Protein AF-A0A2P8MCU2-F1 (afdb_monomer_lite)

Radius of gyration: 13.15 Å; chains: 1; bounding box: 36×29×33 Å

pLDDT: mean 91.23, std 9.95, range [43.28, 98.19]

Secondary structure (DSSP, 8-state):
-HHHHHHHHHHHHHHHHHT-B-TTS-B-SSTTS-GGGSHHHHHHHHHHHTT--GGG--B--B-TTSSB-PPPHHHHHHTTT-B----

Structure (mmCIF, N/CA/C/O backbone):
data_AF-A0A2P8MCU2-F1
#
_entry.id   AF-A0A2P8MCU2-F1
#
loop_
_atom_site.group_PDB
_atom_site.id
_atom_site.type_symbol
_atom_site.label_atom_id
_atom_site.label_alt_id
_atom_site.label_comp_id
_atom_site.label_asym_id
_atom_site.label_entity_id
_atom_site.label_seq_id
_atom_site.pdbx_PDB_ins_code
_atom_site.Cartn_x
_atom_site.Cartn_y
_atom_site.Cartn_z
_atom_site.occupancy
_atom_site.B_iso_or_equiv
_atom_site.auth_seq_id
_atom_site.auth_comp_id
_atom_site.auth_asym_id
_atom_site.auth_atom_id
_atom_site.pdbx_PDB_model_num
ATOM 1 N N . MET A 1 1 ? 0.344 4.206 -12.196 1.00 85.19 1 MET A N 1
ATOM 2 C CA . MET A 1 1 ? -0.028 5.013 -11.006 1.00 85.19 1 MET A CA 1
ATOM 3 C C . MET A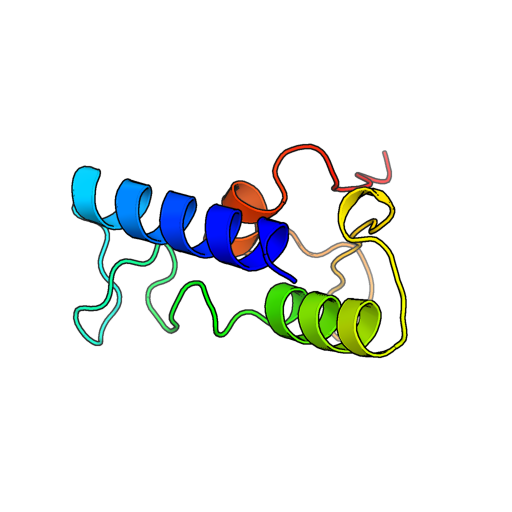 1 1 ? -1.436 4.718 -10.487 1.00 85.19 1 MET A C 1
ATOM 5 O O . MET A 1 1 ? -1.585 4.542 -9.287 1.00 85.19 1 MET A O 1
ATOM 9 N N . ALA A 1 2 ? -2.464 4.643 -11.346 1.00 91.31 2 ALA A N 1
ATOM 10 C CA . ALA A 1 2 ? -3.845 4.377 -10.913 1.00 91.31 2 ALA A CA 1
ATOM 11 C C . ALA A 1 2 ? -4.007 3.063 -10.121 1.00 91.31 2 ALA A C 1
ATOM 13 O O . ALA A 1 2 ? -4.645 3.067 -9.077 1.00 91.31 2 ALA A O 1
ATOM 14 N N . LYS A 1 3 ? -3.369 1.973 -10.571 1.00 93.31 3 LYS A N 1
ATOM 15 C CA . LYS A 1 3 ? -3.457 0.663 -9.906 1.00 93.31 3 LYS A CA 1
ATOM 16 C C . LYS A 1 3 ? -2.830 0.651 -8.503 1.00 93.31 3 LYS A C 1
ATOM 18 O O . LYS A 1 3 ? -3.512 0.284 -7.560 1.00 93.31 3 LYS A O 1
ATOM 23 N N . LEU A 1 4 ? -1.616 1.192 -8.344 1.00 94.38 4 LEU A N 1
ATOM 24 C CA . LEU A 1 4 ? -0.995 1.384 -7.023 1.00 94.38 4 LEU A CA 1
ATOM 25 C C . LEU A 1 4 ? -1.897 2.189 -6.069 1.00 94.38 4 LEU A C 1
ATOM 27 O O . LEU A 1 4 ? -2.039 1.832 -4.907 1.00 94.38 4 LEU A O 1
ATOM 31 N N . ARG A 1 5 ? -2.530 3.269 -6.552 1.00 95.19 5 ARG A N 1
ATOM 32 C CA . ARG A 1 5 ? -3.485 4.036 -5.733 1.00 95.19 5 ARG A CA 1
ATOM 33 C C . ARG A 1 5 ? -4.688 3.187 -5.325 1.00 95.19 5 ARG A C 1
ATOM 35 O O . ARG A 1 5 ? -5.069 3.229 -4.166 1.00 95.19 5 ARG A O 1
ATOM 42 N N . ALA A 1 6 ? -5.255 2.412 -6.248 1.00 95.94 6 ALA A N 1
ATOM 43 C CA . ALA A 1 6 ? -6.373 1.525 -5.943 1.00 95.94 6 ALA A CA 1
ATOM 44 C C . ALA A 1 6 ? -6.006 0.471 -4.884 1.00 95.94 6 ALA A C 1
ATOM 46 O O . ALA A 1 6 ? -6.809 0.217 -3.992 1.00 95.94 6 ALA A O 1
ATOM 47 N N . ASP A 1 7 ? -4.794 -0.091 -4.934 1.00 95.69 7 ASP A N 1
ATOM 48 C CA . ASP A 1 7 ? -4.324 -1.034 -3.912 1.00 95.69 7 ASP A CA 1
ATOM 49 C C . ASP A 1 7 ? -4.115 -0.373 -2.546 1.00 95.69 7 ASP A C 1
ATOM 51 O O . ASP A 1 7 ? -4.530 -0.937 -1.537 1.00 95.69 7 ASP A O 1
ATOM 55 N N . ILE A 1 8 ? -3.558 0.841 -2.498 1.00 96.75 8 ILE A N 1
ATOM 56 C CA . ILE A 1 8 ? -3.433 1.611 -1.249 1.00 96.75 8 ILE A CA 1
ATOM 57 C C . ILE A 1 8 ? -4.810 1.853 -0.625 1.00 96.75 8 ILE A C 1
ATOM 59 O O . ILE A 1 8 ? -5.004 1.593 0.560 1.00 96.75 8 ILE A O 1
ATOM 63 N N . GLU A 1 9 ? -5.780 2.320 -1.414 1.00 97.62 9 GLU A N 1
ATOM 64 C CA . GLU A 1 9 ? -7.132 2.595 -0.916 1.00 97.62 9 GLU A CA 1
ATOM 65 C C . GLU A 1 9 ? -7.866 1.310 -0.507 1.00 97.62 9 GLU A C 1
ATOM 67 O O . GLU A 1 9 ? -8.576 1.299 0.497 1.00 97.62 9 GLU A O 1
ATOM 72 N N . ARG A 1 10 ? -7.642 0.195 -1.218 1.00 97.31 10 ARG A N 1
ATOM 73 C CA . ARG A 1 10 ? -8.141 -1.133 -0.825 1.00 97.31 10 ARG A CA 1
ATOM 74 C C . ARG A 1 10 ? -7.623 -1.534 0.556 1.00 97.31 10 ARG A C 1
ATOM 76 O O . ARG A 1 10 ? -8.405 -2.022 1.366 1.00 97.31 10 ARG A O 1
ATOM 83 N N . VAL A 1 11 ? -6.334 -1.333 0.826 1.00 97.44 11 VAL A N 1
ATOM 84 C CA . VAL A 1 11 ? -5.724 -1.681 2.120 1.00 97.44 11 VAL A CA 1
ATOM 85 C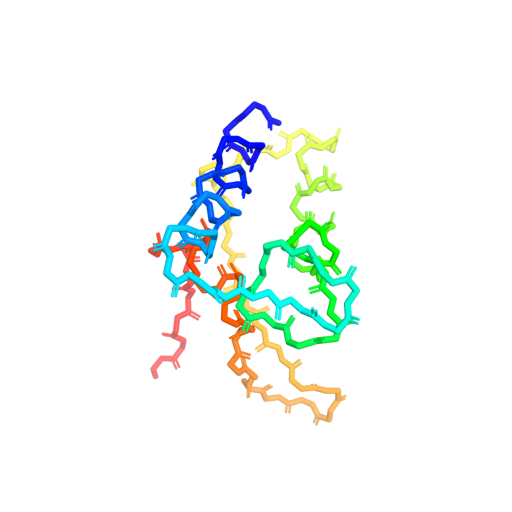 C . VAL A 1 11 ? -6.191 -0.742 3.229 1.00 97.44 11 VAL A C 1
ATOM 87 O O . VAL A 1 11 ? -6.554 -1.228 4.294 1.00 97.44 11 VAL A O 1
ATOM 90 N N . LYS A 1 12 ? -6.275 0.571 2.979 1.00 98.06 12 LYS A N 1
ATOM 91 C CA . LYS A 1 12 ? -6.858 1.529 3.938 1.00 98.06 12 LYS A CA 1
ATOM 92 C C . LYS A 1 12 ? -8.297 1.158 4.297 1.00 98.06 12 LYS A C 1
ATOM 94 O O . LYS A 1 12 ? -8.661 1.163 5.468 1.00 98.06 12 LYS A O 1
ATOM 99 N N . LYS A 1 13 ? -9.108 0.797 3.297 1.00 98.19 13 LYS A N 1
ATOM 100 C CA . LYS A 1 13 ? -10.481 0.341 3.517 1.00 98.19 13 LYS A CA 1
ATOM 101 C C . LYS A 1 13 ? -10.529 -0.946 4.342 1.00 98.19 13 LYS A C 1
ATOM 103 O O . LYS A 1 13 ? -11.329 -1.016 5.263 1.00 98.19 13 LYS A O 1
ATOM 108 N N . ALA A 1 14 ? -9.678 -1.925 4.034 1.00 97.94 14 ALA A N 1
ATOM 109 C CA . ALA A 1 14 ? -9.601 -3.164 4.806 1.00 97.94 14 ALA A CA 1
ATOM 110 C C . ALA A 1 14 ? -9.235 -2.895 6.274 1.00 97.94 14 ALA A C 1
ATOM 112 O O . ALA A 1 14 ? -9.917 -3.390 7.160 1.00 97.94 14 ALA A O 1
ATOM 113 N N . ALA A 1 15 ? -8.239 -2.040 6.527 1.00 97.88 15 ALA A N 1
ATOM 114 C CA . ALA A 1 15 ? -7.867 -1.647 7.885 1.00 97.88 15 ALA A CA 1
ATOM 115 C C . ALA A 1 15 ? -9.044 -0.990 8.627 1.00 97.88 15 ALA A C 1
ATOM 117 O O . ALA A 1 15 ? -9.372 -1.384 9.740 1.00 97.88 15 ALA A O 1
ATOM 118 N N . ALA A 1 16 ? -9.748 -0.054 7.982 1.00 97.88 16 ALA A N 1
ATOM 119 C CA . ALA A 1 16 ? -10.919 0.592 8.572 1.00 97.88 16 ALA A CA 1
ATOM 120 C C . ALA A 1 16 ? -12.066 -0.394 8.864 1.00 97.88 16 ALA A C 1
ATOM 122 O O . ALA A 1 16 ? -12.687 -0.309 9.922 1.00 97.88 16 ALA A O 1
ATOM 123 N N . ASP A 1 17 ? -12.342 -1.323 7.941 1.00 98.12 17 ASP A N 1
ATOM 124 C CA . ASP A 1 17 ? -13.386 -2.344 8.092 1.00 98.12 17 ASP A CA 1
ATOM 125 C C . ASP A 1 17 ? -13.033 -3.349 9.220 1.00 98.12 17 ASP A C 1
ATOM 127 O O . ASP A 1 17 ? -13.934 -3.874 9.875 1.00 98.12 17 ASP A O 1
ATOM 131 N N . GLU A 1 18 ? -11.740 -3.582 9.483 1.00 97.81 18 GLU A N 1
ATOM 132 C CA . GLU A 1 18 ? -11.222 -4.429 10.574 1.00 97.81 18 GLU A CA 1
ATOM 133 C C . GLU A 1 18 ? -11.045 -3.677 11.910 1.00 97.81 18 GLU A C 1
ATOM 135 O O . GLU A 1 18 ? -10.814 -4.299 12.945 1.00 97.81 18 GLU A O 1
ATOM 140 N N . GLY A 1 19 ? -11.210 -2.351 11.923 1.00 97.38 19 GLY A N 1
ATOM 141 C CA . GLY A 1 19 ? -11.003 -1.526 13.116 1.00 97.38 19 GLY A CA 1
ATOM 142 C C . GLY A 1 19 ? -9.530 -1.248 13.443 1.00 97.38 19 GLY A C 1
ATOM 143 O O . GLY A 1 19 ? -9.226 -0.844 14.564 1.00 97.38 19 GLY A O 1
ATOM 144 N N . GLU A 1 20 ? -8.632 -1.441 12.477 1.00 97.88 20 GLU A N 1
ATOM 145 C CA . GLU A 1 20 ? -7.191 -1.221 12.596 1.00 97.88 20 GLU A CA 1
ATOM 146 C C . GLU A 1 20 ? -6.828 0.229 12.244 1.00 97.88 20 GLU A C 1
ATOM 148 O O . GLU A 1 20 ? -6.959 0.687 11.101 1.00 97.88 20 GLU A O 1
ATOM 153 N N . PHE A 1 21 ? -6.353 0.963 13.250 1.00 97.75 21 PHE A N 1
ATOM 154 C CA . PHE A 1 21 ? -5.928 2.354 13.129 1.00 97.75 21 PHE A CA 1
ATOM 155 C C . PHE A 1 21 ? -4.564 2.546 13.784 1.00 97.75 21 PHE A C 1
ATOM 157 O O . PHE A 1 21 ? -4.272 1.995 14.847 1.00 97.75 21 PHE A O 1
ATOM 164 N N . ASN A 1 22 ? -3.732 3.384 13.176 1.00 97.06 22 ASN A N 1
ATOM 165 C CA . ASN A 1 22 ? -2.445 3.737 13.760 1.00 97.06 22 ASN A CA 1
ATOM 166 C C 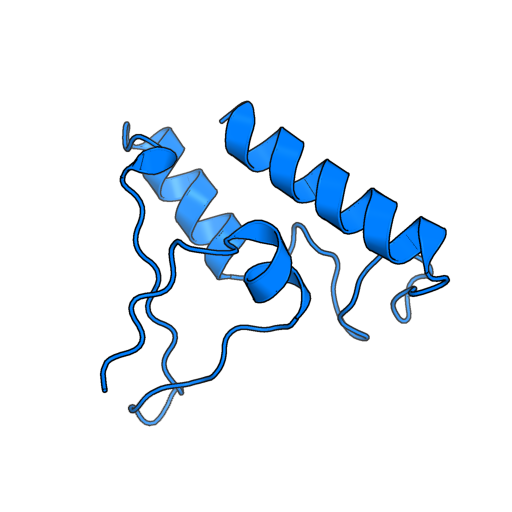. ASN A 1 22 ? -2.583 4.745 14.915 1.00 97.06 22 ASN A C 1
ATOM 168 O O . ASN A 1 22 ? -3.664 5.256 15.209 1.00 97.06 22 ASN A O 1
ATOM 172 N N . GLN A 1 23 ? -1.457 5.102 15.541 1.00 97.06 23 GLN A N 1
ATOM 173 C CA . GLN A 1 23 ? -1.411 6.070 16.647 1.00 97.06 23 GLN A CA 1
ATOM 174 C C . GLN A 1 23 ? -1.933 7.479 16.301 1.00 97.06 23 GLN A C 1
ATOM 176 O O . GLN A 1 23 ? -2.119 8.299 17.198 1.00 97.06 23 GLN A O 1
ATOM 181 N N . TYR A 1 24 ? -2.138 7.776 15.016 1.00 95.56 24 TYR A N 1
ATOM 182 C CA . TYR A 1 24 ? -2.664 9.047 14.521 1.00 95.56 24 TYR A CA 1
ATOM 183 C C . TYR A 1 24 ? -4.155 8.973 14.156 1.00 95.56 24 TYR A C 1
ATOM 185 O O . TYR A 1 24 ? -4.716 9.980 13.733 1.00 95.56 24 TYR A O 1
ATOM 193 N N . GLY A 1 25 ? -4.804 7.816 14.337 1.00 96.31 25 GLY A N 1
ATOM 194 C CA . GLY A 1 25 ? -6.214 7.607 13.998 1.00 96.31 25 GLY A CA 1
ATOM 195 C C . GLY A 1 25 ? -6.472 7.361 12.509 1.00 96.31 25 GLY A C 1
ATOM 196 O O . GLY A 1 25 ? -7.616 7.443 12.072 1.00 96.31 25 GLY A O 1
ATOM 197 N N . GLU A 1 26 ? -5.434 7.056 11.729 1.00 97.44 26 GLU A N 1
ATOM 198 C CA . GLU A 1 26 ? -5.550 6.757 10.300 1.00 97.44 26 GLU A CA 1
ATOM 199 C C . GLU A 1 26 ? -5.641 5.237 10.069 1.00 97.44 26 GLU A C 1
ATOM 201 O O . GLU A 1 26 ? -4.894 4.491 10.714 1.00 97.44 26 GLU A O 1
ATOM 206 N N . PRO A 1 27 ? -6.496 4.756 9.141 1.00 98.00 27 PRO A N 1
ATOM 207 C CA . PRO A 1 27 ? -6.586 3.336 8.808 1.00 98.00 27 PRO A CA 1
ATOM 208 C C . PRO A 1 27 ? -5.242 2.772 8.345 1.00 98.00 27 PRO A C 1
ATOM 210 O O . PRO A 1 27 ? -4.670 3.221 7.342 1.00 98.00 27 PRO A O 1
ATOM 213 N N . SER A 1 28 ? -4.721 1.798 9.084 1.00 97.50 28 SER A N 1
ATOM 214 C CA . SER A 1 28 ? -3.400 1.217 8.851 1.00 97.50 28 SER A CA 1
ATOM 215 C C . SER A 1 28 ? -3.232 -0.054 9.673 1.00 97.50 28 SER A C 1
ATOM 217 O O . SER A 1 28 ? -3.628 -0.084 10.832 1.00 97.50 28 SER A O 1
ATOM 219 N N . PHE A 1 29 ? -2.559 -1.053 9.106 1.00 97.38 29 PHE A N 1
ATOM 220 C CA . PHE A 1 29 ? -2.113 -2.243 9.837 1.00 97.38 29 PHE A CA 1
ATOM 221 C C . PHE A 1 29 ? -0.776 -2.025 10.564 1.00 97.38 29 PHE A C 1
ATOM 223 O O . PHE A 1 29 ? -0.250 -2.934 11.190 1.00 97.38 29 PHE A O 1
ATOM 230 N N . GLU A 1 30 ? -0.206 -0.820 10.481 1.00 97.00 30 GLU A N 1
ATOM 231 C CA . GLU A 1 30 ? 1.035 -0.456 11.160 1.00 97.00 30 GLU A CA 1
ATOM 232 C C . GLU A 1 30 ? 0.786 0.653 12.175 1.00 97.00 30 GLU A C 1
ATOM 234 O O . GLU A 1 30 ? 0.273 1.719 11.834 1.00 97.00 30 GLU A O 1
ATOM 239 N N . TYR A 1 31 ? 1.231 0.450 13.418 1.00 96.38 31 TYR A N 1
ATOM 240 C CA . TYR A 1 31 ? 0.964 1.381 14.521 1.00 96.38 31 TYR A CA 1
ATOM 241 C C . TYR A 1 31 ? 1.586 2.773 14.318 1.00 96.38 31 TYR A C 1
ATOM 243 O O . TYR A 1 31 ? 1.060 3.772 14.809 1.00 96.38 31 TYR A O 1
ATOM 251 N N . ARG A 1 32 ? 2.730 2.860 13.624 1.00 96.50 32 ARG A N 1
ATOM 252 C CA . ARG A 1 32 ? 3.551 4.084 13.575 1.00 96.50 32 ARG A CA 1
ATOM 253 C C . ARG A 1 32 ? 3.426 4.901 12.291 1.00 96.50 32 ARG A C 1
ATOM 255 O O . ARG A 1 32 ? 3.914 6.029 12.276 1.00 96.50 32 ARG A O 1
ATOM 262 N N . TRP A 1 33 ? 2.831 4.375 11.223 1.00 95.88 33 TRP A N 1
ATOM 263 C CA . TRP A 1 33 ? 2.739 5.081 9.940 1.00 95.88 33 TRP A CA 1
ATOM 264 C C . TRP A 1 33 ? 1.483 4.69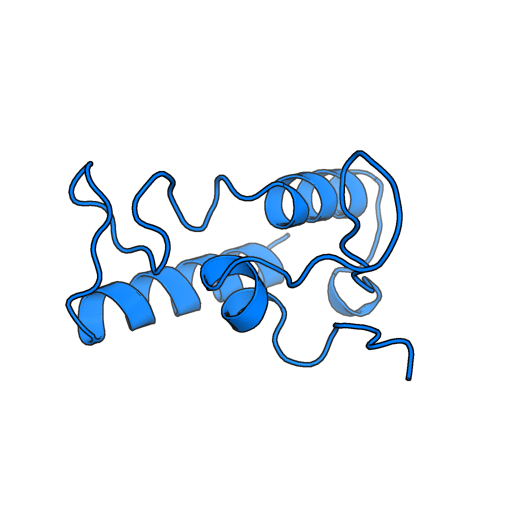8 9.157 1.00 95.88 33 TRP A C 1
ATOM 266 O O . TRP A 1 33 ? 0.770 3.761 9.505 1.00 95.88 33 TRP A O 1
ATOM 276 N N . ASN A 1 34 ? 1.187 5.470 8.113 1.00 96.75 34 ASN A N 1
ATOM 277 C CA . ASN A 1 34 ? 0.062 5.239 7.211 1.00 96.75 34 ASN A CA 1
ATOM 278 C C . ASN A 1 34 ? 0.442 4.238 6.117 1.00 96.75 34 ASN A C 1
ATOM 280 O O . ASN A 1 34 ? 1.611 4.145 5.738 1.00 96.75 34 ASN A O 1
ATOM 284 N N . VAL A 1 35 ? -0.558 3.582 5.524 1.00 96.06 35 VAL A N 1
ATOM 285 C CA . VAL A 1 35 ? -0.375 2.669 4.380 1.00 96.06 35 VAL A CA 1
ATOM 286 C C . VAL A 1 35 ? 0.477 3.296 3.273 1.00 96.06 35 VAL A C 1
ATOM 288 O O . VAL A 1 35 ? 1.384 2.662 2.749 1.00 96.06 35 VAL A O 1
ATOM 291 N N . ASP A 1 36 ? 0.236 4.562 2.934 1.00 94.94 36 ASP A N 1
ATOM 292 C CA . ASP A 1 36 ? 0.929 5.268 1.853 1.00 94.94 36 ASP A CA 1
ATOM 293 C C . ASP A 1 36 ? 2.327 5.793 2.207 1.00 94.94 36 ASP A C 1
ATOM 295 O O . ASP A 1 36 ? 3.020 6.284 1.311 1.00 94.94 36 ASP A O 1
ATOM 299 N N . ASN A 1 37 ? 2.747 5.672 3.468 1.00 95.19 37 ASN A N 1
ATOM 300 C CA . ASN A 1 37 ? 4.048 6.128 3.950 1.00 95.19 37 ASN A CA 1
ATOM 301 C C . ASN A 1 37 ? 5.076 4.993 4.113 1.00 95.19 37 ASN A C 1
ATOM 303 O O . ASN A 1 37 ? 6.109 5.177 4.753 1.00 95.19 37 ASN A O 1
ATOM 307 N N . CYS A 1 38 ? 4.817 3.816 3.543 1.00 94.00 38 CYS A N 1
ATOM 308 C CA . CYS A 1 38 ? 5.784 2.719 3.549 1.00 94.00 38 CYS A CA 1
ATOM 309 C C . CYS A 1 38 ? 6.879 2.932 2.487 1.00 94.00 38 CYS A C 1
ATOM 311 O O . CYS A 1 38 ? 6.625 3.502 1.419 1.00 94.00 38 CYS A O 1
ATOM 313 N N . ALA A 1 39 ? 8.096 2.446 2.747 1.00 92.06 39 ALA A N 1
ATOM 314 C CA . ALA A 1 39 ? 9.238 2.624 1.847 1.00 92.06 39 ALA A CA 1
ATOM 315 C C . ALA A 1 39 ? 8.986 2.007 0.460 1.00 92.06 39 ALA A C 1
ATOM 317 O O . ALA A 1 39 ? 9.261 2.626 -0.566 1.00 92.06 39 ALA A O 1
ATOM 318 N N . GLU A 1 40 ? 8.377 0.826 0.412 1.00 92.88 40 GLU A N 1
ATOM 319 C CA . GLU A 1 40 ? 8.059 0.098 -0.816 1.00 92.88 40 GLU A CA 1
ATOM 320 C C . GLU A 1 40 ? 7.023 0.848 -1.660 1.00 92.88 40 GLU A C 1
ATOM 322 O O . GLU A 1 40 ? 7.107 0.857 -2.889 1.00 92.88 40 GLU A O 1
ATOM 327 N N . ILE A 1 41 ? 6.078 1.546 -1.021 1.00 95.56 41 ILE A N 1
ATOM 328 C CA . ILE A 1 41 ? 5.106 2.408 -1.706 1.00 95.56 41 ILE A CA 1
ATOM 329 C C . ILE A 1 41 ? 5.825 3.571 -2.383 1.00 95.56 41 ILE A C 1
ATOM 331 O O . ILE A 1 41 ? 5.571 3.846 -3.558 1.00 95.56 41 ILE A O 1
ATOM 335 N N . TRP A 1 42 ? 6.737 4.238 -1.674 1.00 95.31 42 TRP A N 1
ATOM 336 C CA . TRP A 1 42 ? 7.531 5.333 -2.231 1.00 95.31 42 TRP A CA 1
ATOM 337 C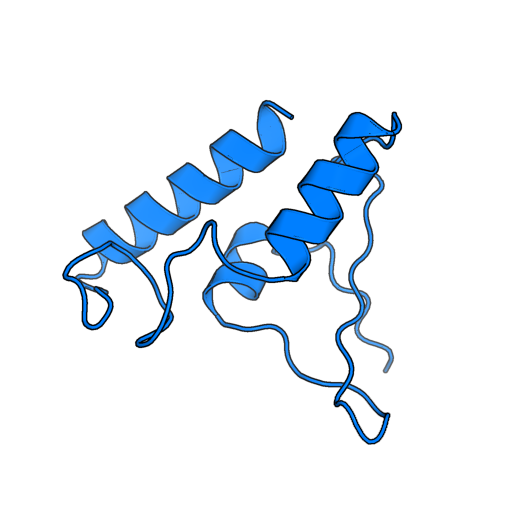 C . TRP A 1 42 ? 8.408 4.869 -3.396 1.00 95.31 42 TRP A C 1
ATOM 339 O O . TRP A 1 42 ? 8.360 5.479 -4.466 1.00 95.31 42 TRP A O 1
ATOM 349 N N . SER A 1 43 ? 9.109 3.746 -3.237 1.00 94.00 43 SER A N 1
ATOM 350 C CA . SER A 1 43 ? 9.905 3.124 -4.302 1.00 94.00 43 SER A CA 1
ATOM 351 C C . SER A 1 43 ? 9.051 2.764 -5.522 1.00 94.00 43 SER A C 1
ATOM 353 O O . SER A 1 43 ? 9.443 3.027 -6.657 1.00 94.00 43 SER A O 1
ATOM 355 N N . SER A 1 44 ? 7.837 2.245 -5.309 1.00 94.88 44 SER A N 1
ATOM 356 C CA . SER A 1 44 ? 6.888 1.947 -6.392 1.00 94.88 44 SER A CA 1
ATOM 357 C C . SER A 1 44 ? 6.456 3.202 -7.138 1.00 94.88 44 SER A C 1
ATOM 359 O O . SER A 1 44 ? 6.387 3.206 -8.365 1.00 94.88 44 SER A O 1
ATOM 361 N N . ARG A 1 45 ? 6.150 4.283 -6.407 1.00 95.81 45 ARG A N 1
ATOM 362 C CA . ARG A 1 45 ? 5.771 5.570 -7.005 1.00 95.81 45 ARG A CA 1
ATOM 363 C C . ARG A 1 45 ? 6.899 6.109 -7.874 1.00 95.81 45 ARG A C 1
ATOM 365 O O . ARG A 1 45 ? 6.635 6.482 -9.012 1.00 95.81 45 ARG A O 1
ATOM 372 N N . ASP A 1 46 ? 8.125 6.112 -7.362 1.00 96.12 46 ASP A N 1
ATOM 373 C CA . ASP A 1 46 ? 9.307 6.568 -8.095 1.00 96.12 46 ASP A CA 1
ATOM 374 C C . ASP A 1 46 ? 9.564 5.722 -9.355 1.00 96.12 46 ASP A C 1
ATOM 376 O O . ASP A 1 46 ? 9.687 6.271 -10.451 1.00 96.12 46 ASP A O 1
ATOM 380 N N . ALA A 1 47 ? 9.530 4.391 -9.244 1.00 95.38 47 ALA A N 1
ATOM 381 C CA . ALA A 1 47 ? 9.692 3.493 -10.388 1.00 95.38 47 ALA A CA 1
ATOM 382 C C . ALA A 1 47 ? 8.619 3.725 -11.466 1.00 95.38 47 ALA A C 1
ATOM 384 O O . ALA A 1 47 ? 8.933 3.834 -12.652 1.00 95.38 47 ALA A O 1
ATOM 385 N N . ILE A 1 48 ? 7.352 3.865 -11.063 1.00 95.75 48 ILE A N 1
ATOM 386 C CA . ILE A 1 48 ? 6.241 4.154 -11.979 1.00 95.75 48 ILE A CA 1
ATOM 387 C C . ILE A 1 48 ? 6.419 5.519 -12.653 1.00 95.75 48 ILE A C 1
ATOM 389 O O . ILE A 1 48 ? 6.157 5.644 -13.848 1.00 95.75 48 ILE A O 1
ATOM 393 N N . LEU A 1 49 ? 6.858 6.545 -11.914 1.00 95.56 49 LEU A N 1
ATOM 394 C CA . LEU A 1 49 ? 7.142 7.872 -12.474 1.00 95.56 49 LEU A CA 1
ATOM 395 C C . LEU A 1 49 ? 8.287 7.828 -13.494 1.00 95.56 49 LEU A C 1
ATOM 397 O O . LEU A 1 49 ? 8.262 8.575 -14.468 1.00 95.56 49 LEU A O 1
ATOM 401 N N . LYS A 1 50 ? 9.242 6.910 -13.314 1.00 96.56 50 LYS A N 1
ATOM 402 C CA . LYS A 1 50 ? 10.329 6.625 -14.263 1.00 96.56 50 LYS A CA 1
ATOM 403 C C . LYS A 1 50 ? 9.904 5.745 -15.448 1.00 96.56 50 LYS A C 1
ATOM 405 O O . LYS A 1 50 ? 10.734 5.437 -16.298 1.00 96.56 50 LYS A O 1
ATOM 410 N N . GLY A 1 51 ? 8.629 5.363 -15.536 1.00 95.88 51 GLY A N 1
ATOM 411 C CA . GLY A 1 51 ? 8.064 4.609 -16.658 1.00 95.88 51 GLY A CA 1
ATOM 412 C C . GLY A 1 51 ? 7.920 3.105 -16.423 1.00 95.88 51 GLY A C 1
ATOM 413 O O . GLY A 1 51 ? 7.503 2.398 -17.339 1.00 95.88 51 GLY A O 1
ATOM 414 N N . ALA A 1 52 ? 8.214 2.600 -15.220 1.00 95.19 52 ALA A N 1
ATOM 415 C CA . ALA A 1 52 ? 7.960 1.200 -14.897 1.00 95.19 52 ALA A CA 1
ATOM 416 C C . ALA A 1 52 ? 6.453 0.902 -14.859 1.00 95.19 52 ALA A C 1
ATOM 418 O O . ALA A 1 52 ? 5.626 1.705 -14.407 1.00 95.19 52 ALA A O 1
ATOM 419 N N . ARG A 1 53 ? 6.082 -0.298 -15.301 1.00 93.56 53 ARG A N 1
ATOM 420 C CA . ARG A 1 53 ? 4.726 -0.821 -15.142 1.00 93.56 53 ARG A CA 1
ATOM 421 C C . ARG A 1 53 ? 4.586 -1.406 -13.744 1.00 93.56 53 ARG A C 1
ATOM 423 O O . ARG A 1 53 ? 5.426 -2.176 -13.305 1.00 93.56 53 ARG A O 1
ATOM 430 N N . TYR A 1 54 ? 3.495 -1.062 -13.065 1.00 91.38 54 TYR A N 1
ATOM 431 C CA . TYR A 1 54 ? 3.219 -1.545 -11.710 1.00 91.38 54 TYR A CA 1
ATOM 432 C C . TYR A 1 54 ? 3.164 -3.079 -11.621 1.00 91.38 54 TYR A C 1
ATOM 434 O O . TYR A 1 54 ? 3.678 -3.651 -10.672 1.00 91.38 54 TYR A O 1
ATOM 442 N N . ASP A 1 55 ? 2.600 -3.728 -12.642 1.00 89.88 55 ASP A N 1
ATOM 443 C CA . ASP A 1 55 ? 2.455 -5.190 -12.710 1.00 89.88 55 ASP A CA 1
ATOM 444 C C . ASP A 1 55 ? 3.783 -5.930 -12.906 1.00 89.88 55 ASP A C 1
ATOM 446 O O . ASP A 1 55 ? 3.838 -7.144 -12.739 1.00 89.88 55 ASP A O 1
ATOM 450 N N . ASP A 1 56 ? 4.839 -5.195 -13.254 1.00 90.56 56 ASP A N 1
ATOM 451 C CA . ASP A 1 56 ? 6.166 -5.738 -13.520 1.00 90.56 56 ASP A CA 1
ATOM 452 C C . ASP A 1 56 ? 7.113 -5.481 -12.323 1.00 90.56 56 ASP A C 1
ATOM 454 O O . ASP A 1 56 ? 8.300 -5.801 -12.387 1.00 90.56 56 ASP A O 1
ATOM 458 N N . LEU A 1 57 ? 6.613 -4.875 -11.233 1.00 89.56 57 LEU A N 1
ATOM 459 C CA . LEU A 1 57 ? 7.395 -4.629 -10.024 1.00 89.56 57 LEU A CA 1
ATOM 460 C C . LEU A 1 57 ? 7.495 -5.897 -9.175 1.00 89.56 57 LEU A C 1
ATOM 462 O O . LEU A 1 57 ? 6.502 -6.563 -8.888 1.00 89.56 57 LEU A O 1
ATOM 466 N N . VAL A 1 58 ? 8.713 -6.176 -8.721 1.00 88.19 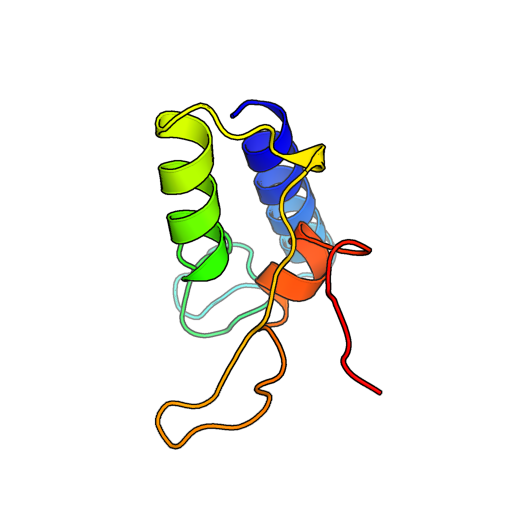58 VAL A N 1
ATOM 467 C CA . VAL A 1 58 ? 9.026 -7.252 -7.782 1.00 88.19 58 VAL A CA 1
ATOM 468 C C . VAL A 1 58 ? 9.691 -6.631 -6.565 1.00 88.19 58 VAL A C 1
ATOM 470 O O . VAL A 1 58 ? 10.552 -5.759 -6.699 1.00 88.19 58 VAL A O 1
ATOM 473 N N . TYR A 1 59 ? 9.288 -7.078 -5.380 1.00 86.50 59 TYR A N 1
ATOM 474 C CA . TYR A 1 59 ? 9.767 -6.523 -4.120 1.00 86.50 59 TYR A CA 1
ATOM 475 C C . TYR A 1 59 ? 10.652 -7.524 -3.390 1.00 86.50 59 TYR A C 1
ATOM 477 O O . TYR A 1 59 ? 10.286 -8.691 -3.234 1.00 86.50 59 TYR A O 1
ATOM 485 N N . ARG A 1 60 ? 11.788 -7.020 -2.907 1.00 85.38 60 ARG A N 1
ATOM 486 C CA . ARG A 1 60 ? 12.666 -7.667 -1.936 1.00 85.38 60 ARG A CA 1
ATOM 487 C C . ARG A 1 60 ? 12.925 -6.674 -0.814 1.00 85.38 60 ARG A C 1
ATOM 489 O O . ARG A 1 60 ? 13.280 -5.526 -1.076 1.00 85.38 60 ARG A O 1
ATOM 496 N N . THR A 1 61 ? 12.728 -7.117 0.412 1.00 85.56 61 THR A N 1
ATOM 497 C CA . THR A 1 61 ? 12.930 -6.331 1.626 1.00 85.56 61 THR A CA 1
ATOM 498 C C . THR A 1 61 ? 14.116 -6.904 2.383 1.00 85.56 61 THR A C 1
ATOM 500 O O . THR A 1 61 ? 14.262 -8.121 2.509 1.00 85.56 61 THR A O 1
ATOM 503 N N . GLU A 1 62 ? 15.001 -6.028 2.851 1.00 87.44 62 GLU A N 1
ATOM 504 C CA . GLU A 1 62 ? 16.240 -6.413 3.524 1.00 87.44 62 GLU A CA 1
ATOM 505 C C . GLU A 1 62 ? 16.448 -5.594 4.797 1.00 87.44 62 GLU A C 1
ATOM 507 O O . GLU A 1 62 ? 16.043 -4.433 4.884 1.00 87.44 62 GLU A O 1
ATOM 512 N N . ASN A 1 63 ? 17.103 -6.197 5.790 1.00 86.44 63 ASN A N 1
ATOM 513 C CA . ASN A 1 63 ? 17.531 -5.484 6.988 1.00 86.44 63 ASN A CA 1
ATOM 514 C C . ASN A 1 63 ? 18.711 -4.558 6.662 1.00 86.44 63 ASN A C 1
ATOM 516 O O . ASN A 1 63 ? 19.506 -4.833 5.766 1.00 86.44 63 ASN A O 1
ATOM 520 N N . LEU A 1 64 ? 18.907 -3.505 7.463 1.00 84.81 64 LEU A N 1
ATOM 521 C CA . LEU A 1 64 ? 20.056 -2.593 7.312 1.00 84.81 64 LEU A CA 1
ATOM 522 C C . LEU A 1 64 ? 21.417 -3.304 7.406 1.00 84.81 64 LEU A C 1
ATOM 524 O O . LEU A 1 64 ? 22.387 -2.860 6.800 1.00 84.81 64 LEU A O 1
ATOM 528 N N . TYR A 1 65 ? 21.488 -4.402 8.160 1.00 88.56 65 TYR A N 1
ATOM 529 C CA . TYR A 1 65 ? 22.690 -5.229 8.307 1.00 88.56 65 TYR A CA 1
ATOM 530 C C . TYR A 1 65 ? 22.783 -6.353 7.260 1.00 88.56 65 TYR A C 1
ATOM 532 O O . TYR A 1 65 ? 23.670 -7.201 7.348 1.00 88.56 65 TYR A O 1
ATOM 540 N N . GLY A 1 66 ? 21.886 -6.349 6.272 1.00 85.44 66 GLY A N 1
ATOM 541 C CA . GLY A 1 66 ? 21.759 -7.372 5.242 1.00 85.44 66 GLY A CA 1
ATOM 542 C C . GLY A 1 66 ? 20.842 -8.529 5.640 1.00 85.44 66 GLY A C 1
ATOM 543 O O . GLY A 1 66 ? 20.503 -8.729 6.809 1.00 85.44 66 GLY A O 1
ATOM 544 N N . GLY A 1 67 ? 20.450 -9.306 4.631 1.00 86.12 67 GLY A N 1
ATOM 545 C CA . GLY A 1 67 ? 19.546 -10.445 4.776 1.00 86.12 67 GLY A CA 1
ATOM 546 C C . GLY A 1 67 ? 18.074 -10.054 4.688 1.00 86.12 67 GLY A C 1
ATOM 547 O O . GLY A 1 67 ? 17.717 -8.887 4.845 1.00 86.12 67 GLY A O 1
ATOM 548 N N . PHE A 1 68 ? 17.226 -11.049 4.427 1.00 86.12 68 PHE A N 1
ATOM 549 C CA . PHE A 1 68 ? 15.787 -10.864 4.260 1.00 86.12 68 PHE A CA 1
ATOM 550 C C . PHE A 1 68 ? 15.165 -10.178 5.482 1.00 86.12 68 PHE A C 1
ATOM 552 O O . PHE A 1 68 ? 15.395 -10.579 6.625 1.00 86.12 68 PHE A O 1
ATOM 559 N N . ALA A 1 69 ? 14.364 -9.153 5.220 1.00 87.50 69 ALA A N 1
ATOM 560 C CA . ALA A 1 69 ? 13.433 -8.584 6.178 1.00 87.50 69 ALA A CA 1
ATOM 561 C C . ALA A 1 69 ? 12.023 -8.888 5.696 1.00 87.50 69 ALA A C 1
ATOM 563 O O . ALA A 1 69 ? 11.745 -8.783 4.506 1.00 87.50 69 ALA A O 1
ATOM 564 N N . GLU A 1 70 ? 11.125 -9.234 6.603 1.00 87.50 70 GLU A N 1
ATOM 565 C CA . GLU A 1 70 ? 9.722 -9.378 6.248 1.00 87.50 70 GLU A CA 1
ATOM 566 C C . GLU A 1 70 ? 9.126 -7.992 5.917 1.00 87.50 70 GLU A C 1
ATOM 568 O O . GLU A 1 70 ? 9.365 -7.037 6.664 1.00 87.50 70 GLU A O 1
ATOM 573 N N . PRO A 1 71 ? 8.380 -7.833 4.805 1.00 90.25 71 PRO A N 1
ATOM 574 C CA . PRO A 1 71 ? 7.677 -6.587 4.526 1.00 90.25 71 PRO A CA 1
ATOM 575 C C . PRO A 1 71 ? 6.680 -6.266 5.644 1.00 90.25 71 PRO A C 1
ATOM 577 O O . PRO A 1 71 ? 6.055 -7.169 6.195 1.00 90.25 71 PRO A O 1
ATOM 580 N N . CYS A 1 72 ? 6.467 -4.982 5.929 1.00 92.94 72 CYS A N 1
ATOM 581 C CA . CYS A 1 72 ? 5.460 -4.553 6.903 1.00 92.94 72 CYS A CA 1
ATOM 582 C C . CYS A 1 72 ? 4.031 -4.952 6.475 1.00 92.94 72 CYS A C 1
ATOM 584 O O . CYS A 1 72 ? 3.766 -5.136 5.279 1.00 92.94 72 CYS A O 1
ATOM 586 N N . ASP A 1 73 ? 3.090 -5.039 7.415 1.00 95.19 73 ASP A N 1
ATOM 587 C CA . ASP A 1 73 ? 1.756 -5.613 7.181 1.00 95.19 73 ASP A CA 1
ATOM 588 C C . ASP A 1 73 ? 0.953 -4.858 6.110 1.00 95.19 73 ASP A C 1
ATOM 590 O O . ASP A 1 73 ? 0.239 -5.461 5.293 1.00 95.19 73 ASP A O 1
ATOM 594 N N . ASN A 1 74 ? 1.118 -3.533 6.073 1.00 95.88 74 ASN A N 1
ATOM 595 C CA . ASN A 1 74 ? 0.559 -2.663 5.040 1.00 95.88 74 ASN A CA 1
ATOM 596 C C . ASN A 1 74 ? 1.063 -3.045 3.645 1.00 95.88 74 ASN A C 1
ATOM 598 O O . ASN A 1 74 ? 0.278 -3.182 2.699 1.00 95.88 74 ASN A O 1
ATOM 602 N N . CYS A 1 75 ? 2.377 -3.227 3.511 1.00 94.62 75 CYS A N 1
ATOM 603 C CA . CYS A 1 75 ? 2.997 -3.599 2.250 1.00 94.62 75 CYS A CA 1
ATOM 604 C C . CYS A 1 75 ? 2.561 -5.002 1.844 1.00 94.62 75 CYS A C 1
ATOM 606 O O . CYS A 1 75 ? 2.103 -5.157 0.710 1.00 94.62 75 CYS A O 1
ATOM 608 N N . GLN A 1 76 ? 2.605 -5.982 2.758 1.00 93.31 76 GLN A N 1
ATOM 609 C CA . GLN A 1 76 ? 2.219 -7.369 2.467 1.00 93.31 76 GLN A CA 1
ATOM 610 C C . GLN A 1 76 ? 0.835 -7.459 1.812 1.00 93.31 76 GLN A C 1
ATOM 612 O O . GLN A 1 76 ? 0.624 -8.209 0.856 1.00 93.31 76 GLN A O 1
ATOM 617 N N . ARG A 1 77 ? -0.114 -6.653 2.302 1.00 94.75 77 ARG A N 1
ATOM 618 C CA . ARG A 1 77 ? -1.489 -6.585 1.786 1.00 94.75 77 ARG A CA 1
ATOM 619 C C . ARG A 1 77 ? -1.600 -5.792 0.486 1.00 94.75 77 ARG A C 1
ATOM 621 O O . ARG A 1 77 ? -2.399 -6.164 -0.383 1.00 94.75 77 ARG A O 1
ATOM 628 N N . THR A 1 78 ? -0.809 -4.728 0.341 1.00 94.69 78 THR A N 1
ATOM 629 C CA . THR A 1 78 ? -0.780 -3.897 -0.875 1.00 94.69 78 THR A CA 1
ATOM 630 C C . THR A 1 78 ? -0.254 -4.706 -2.056 1.00 94.69 78 THR A C 1
ATOM 632 O O . THR A 1 78 ? -0.908 -4.780 -3.091 1.00 94.69 78 THR A O 1
ATOM 635 N N . PHE A 1 79 ? 0.883 -5.372 -1.869 1.00 92.12 79 PHE A N 1
ATOM 636 C CA . PHE A 1 79 ? 1.650 -6.062 -2.905 1.00 92.12 79 PHE A CA 1
ATOM 637 C C . PHE A 1 79 ? 1.471 -7.586 -2.838 1.00 92.12 79 PHE A C 1
ATOM 639 O O . PHE A 1 79 ? 2.363 -8.373 -3.161 1.00 92.12 79 PHE A O 1
ATOM 646 N N . LYS A 1 80 ? 0.306 -8.035 -2.365 1.00 86.12 80 LYS A N 1
ATOM 647 C CA . LYS A 1 80 ? 0.007 -9.459 -2.209 1.00 86.12 80 LYS A CA 1
ATOM 648 C C . LYS A 1 80 ? 0.206 -10.188 -3.544 1.00 86.12 80 LYS A C 1
ATOM 650 O O . LYS A 1 80 ? -0.497 -9.912 -4.512 1.00 86.12 80 LYS A O 1
ATOM 655 N N . GLY A 1 81 ? 1.130 -11.149 -3.566 1.00 76.56 81 GLY A N 1
ATOM 656 C CA . GLY A 1 81 ? 1.447 -11.956 -4.750 1.00 76.56 81 GLY A CA 1
ATOM 657 C C . GLY A 1 81 ? 2.586 -11.430 -5.631 1.00 76.56 81 GLY A C 1
ATOM 658 O O . GLY A 1 81 ? 2.850 -12.040 -6.660 1.00 76.56 81 GLY A O 1
ATOM 659 N N . THR A 1 82 ? 3.275 -10.348 -5.244 1.00 78.00 82 THR A N 1
ATOM 660 C CA . THR A 1 82 ? 4.431 -9.799 -5.990 1.00 78.00 82 THR A CA 1
ATOM 661 C C . THR A 1 82 ? 5.754 -9.867 -5.214 1.00 78.00 82 THR A C 1
ATOM 663 O O . THR A 1 82 ? 6.759 -9.287 -5.627 1.00 78.00 82 THR A O 1
ATOM 666 N N . TYR A 1 83 ? 5.765 -10.548 -4.068 1.00 71.81 83 TYR A N 1
ATOM 667 C CA . TYR A 1 83 ? 6.973 -10.766 -3.276 1.00 71.81 83 TYR A CA 1
ATOM 668 C C . TYR A 1 83 ? 7.765 -11.938 -3.822 1.00 71.81 83 TYR A C 1
ATOM 670 O O . TYR A 1 83 ? 7.228 -13.039 -3.953 1.00 71.81 83 TYR A O 1
ATOM 678 N N . ASN A 1 84 ? 9.047 -11.707 -4.093 1.00 61.03 84 ASN A N 1
ATOM 679 C CA . ASN A 1 84 ? 9.969 -12.801 -4.339 1.00 61.03 84 ASN A CA 1
ATOM 680 C C . ASN A 1 84 ? 10.474 -13.278 -2.977 1.00 61.03 84 ASN A C 1
ATOM 682 O O . ASN A 1 84 ? 11.305 -12.622 -2.348 1.00 61.03 84 ASN A O 1
ATOM 686 N N . ILE A 1 85 ? 9.895 -14.370 -2.484 1.00 55.66 85 ILE A N 1
ATOM 687 C CA . ILE A 1 85 ? 10.404 -15.060 -1.303 1.00 55.66 85 ILE A CA 1
ATOM 688 C C . ILE A 1 85 ? 11.528 -15.949 -1.828 1.00 55.66 85 ILE A C 1
ATOM 690 O O . ILE A 1 85 ? 11.260 -16.995 -2.417 1.00 55.66 85 ILE A O 1
ATOM 694 N N . ASP A 1 86 ? 12.772 -15.483 -1.697 1.00 51.72 86 ASP A N 1
ATOM 695 C CA . ASP A 1 86 ? 13.943 -16.342 -1.871 1.00 51.72 86 ASP A CA 1
ATOM 696 C C . ASP A 1 86 ? 13.794 -17.494 -0.853 1.00 51.72 86 ASP A C 1
ATOM 698 O O . ASP A 1 86 ? 13.949 -17.274 0.349 1.00 51.72 86 ASP A O 1
ATOM 702 N N . ASN A 1 87 ? 13.407 -18.686 -1.322 1.00 43.28 87 ASN A N 1
ATOM 703 C CA . ASN A 1 87 ? 13.473 -19.937 -0.554 1.00 43.28 87 ASN A CA 1
ATOM 704 C C . ASN A 1 87 ? 14.882 -20.521 -0.644 1.00 43.28 87 ASN A C 1
ATOM 706 O O . ASN A 1 87 ? 15.377 -20.656 -1.789 1.00 43.28 87 ASN A O 1
#

Foldseek 3Di:
DVLLVVLLVVQQVVQVVVVHAEPVRGRDPDNDDGLCPFPVNVVLVVCVVVPDDSVPDADFDADPVGDGDDGDPSVCSSCPPRYDPPD

Sequence (87 aa):
MAKLRADIERVKKAAADEGEFNQYGEPSFEYRWNVDNCAEIWSSRDAILKGARYDDLVYRTENLYGGFAEPCDNCQRTFKGTYNIDN